Protein 8WSV (pdb70)

Radius of gyration: 16.64 Å; Cα contacts (8 Å, |Δi|>4): 124; chains: 1; bounding box: 44×42×34 Å

Foldseek 3Di:
DDPVVVVVVVVVVLQVLLCVLPVPAGQLNLLLLVQCVVPPFAKQVVSCVSSVHDPVRSVVSQVVCVVVQQKDKDADPVGRVIITIHGGPVNVVVNVVCVVVSVVSVCVPCVVDDPVRNVVVVVVVVVPDD

Sequence (130 aa):
NKAFHQLRQLFQQHTARWQHELPDLTKKPQYAVMRAIADKPGIEQVALIEAAVSTKATLAEMLARMENRGLVRREHDAADKRRRFVWLTAEGEKVLAAAIPIGDSVDEEFLGRLSAEEQELFMQLVRKMMN

Secondary structure (DSSP, 8-state):
--HHHHHHHHHHHHHHHHHHH-TT--HHHHHHHHHHHHSTTEEHHHHHHHTT--HHHHHHHHHHHHHTTSEEEEEETTEEEEEEEEE-HHHHHHHHHHHHHHHHHHHHHHTTS-HHHHHHHHHHHHHH--

Organism: Escherichia coli O127:H6 (strain E2348/69 / EPEC) (NCBI:txid574521)

Nearest PDB structures (foldseek):
  8xzu-assembly1_A  TM=9.852E-01  e=6.783E-22  Escherichia coli O127:H6 str. E2348/69
  4fht-assembly1_A  TM=9.411E-01  e=9.033E-10  Streptomyces coelicolor A3(2)
  4zzl-assembly1_B  TM=9.037E-01  e=1.689E-09  Pseudomonas aeruginosa
  2nnn-assembly3_F  TM=9.015E-01  e=5.907E-09  Pseudomonas aeruginosa
  7kfq-assembly1_A  TM=7.819E-01  e=2.689E-07  Variovorax paradoxus

B-factor: mean 19.11, std 9.93, range [4.95, 75.56]

InterPro domains:
  IPR000835 MarR-type HTH domain [PF01047] (29-85)
  IPR000835 MarR-type HTH domain [PR00598] (63-78)
  IPR000835 MarR-type HTH domain [PR00598] (82-98)
  IPR000835 MarR-type HTH domain [PR00598] (112-132)
  IPR000835 MarR-type HTH domain [PS50995] (4-134)
  IPR000835 MarR-type HTH domain [SM00347] (24-122)
  IPR023187 Transcriptional regulator MarR-type, conserved site [PS01117] (61-95)
  IPR036388 Winged helix-like DNA-binding domain superfamily [G3DSA:1.10.10.10] (3-135)
  IPR036390 Winged helix DNA-binding domain superfamily [SSF46785] (3-134)

Structure (mmCIF, N/CA/C/O backbone):
data_8WSV
#
_entry.id   8WSV
#
_cell.length_a   67.470
_cell.length_b   67.470
_cell.length_c   95.220
_cell.angle_alpha   90.00
_cell.angle_beta   90.00
_cell.angle_gamma   90.00
#
_symmetry.space_group_name_H-M   'P 43 2 2'
#
loop_
_entity.id
_entity.type
_entity.pdbx_description
1 polymer 'Transcriptional regulator HosA'
2 non-polymer 'P-HYDROXYBENZOIC ACID'
3 water water
#
loop_
_atom_site.group_PDB
_atom_site.id
_atom_site.type_symbol
_atom_site.label_atom_id
_atom_site.label_alt_id
_atom_site.label_comp_id
_atom_site.label_asym_id
_atom_site.label_entity_id
_atom_site.label_seq_id
_atom_site.pdbx_PDB_ins_code
_atom_site.Cartn_x
_atom_site.Cartn_y
_atom_site.Cartn_z
_atom_site.occupancy
_atom_site.B_iso_or_equiv
_atom_site.auth_seq_id
_atom_site.auth_comp_id
_atom_site.auth_asym_id
_atom_site.auth_atom_id
_atom_site.pdbx_PDB_model_num
ATOM 1 N N . ASN A 1 5 ? 10.939 -26.958 9.772 1.00 54.68 5 ASN A N 1
ATOM 2 C CA . ASN A 1 5 ? 10.374 -25.697 9.305 1.00 39.52 5 ASN A CA 1
ATOM 3 C C . ASN A 1 5 ? 8.873 -25.636 9.562 1.00 38.29 5 ASN A C 1
ATOM 4 O O . ASN A 1 5 ? 8.252 -26.635 9.925 1.00 45.04 5 ASN A O 1
ATOM 9 N N . LYS A 1 6 ? 8.297 -24.452 9.374 1.00 39.85 6 LYS A N 1
ATOM 10 C CA . LYS A 1 6 ? 6.858 -24.267 9.485 1.00 35.82 6 LYS A CA 1
ATOM 11 C C . LYS A 1 6 ? 6.212 -24.462 8.120 1.00 39.17 6 LYS A C 1
ATOM 12 O O . LYS A 1 6 ? 6.712 -23.964 7.107 1.00 40.84 6 LYS A O 1
ATOM 18 N N . ALA A 1 7 ? 5.100 -25.201 8.099 1.00 31.17 7 ALA A N 1
ATOM 19 C CA . ALA A 1 7 ? 4.417 -25.470 6.838 1.00 33.63 7 ALA A CA 1
ATOM 20 C C . ALA A 1 7 ? 3.917 -24.183 6.195 1.00 30.84 7 ALA A C 1
ATOM 21 O O . ALA A 1 7 ? 4.025 -24.006 4.976 1.00 25.72 7 ALA A O 1
ATOM 23 N N . PHE A 1 8 ? 3.368 -23.270 6.999 1.00 27.71 8 PHE A N 1
ATOM 24 C CA . PHE A 1 8 ? 2.914 -21.992 6.466 1.00 29.06 8 PHE A CA 1
ATOM 25 C C . PHE A 1 8 ? 4.074 -21.067 6.125 1.00 26.50 8 PHE A C 1
ATOM 26 O O . PHE A 1 8 ? 3.878 -20.093 5.391 1.00 23.26 8 PHE A O 1
ATOM 34 N N . HIS A 1 9 ? 5.273 -21.348 6.640 1.00 25.67 9 HIS A N 1
ATOM 35 C CA . HIS A 1 9 ? 6.446 -20.573 6.251 1.00 24.57 9 HIS A CA 1
ATOM 36 C C . HIS A 1 9 ? 6.902 -20.946 4.846 1.00 30.84 9 HIS A C 1
ATOM 37 O O . HIS A 1 9 ? 7.127 -20.071 4.002 1.00 27.97 9 HIS A O 1
ATOM 44 N N . GLN A 1 10 ? 7.044 -22.247 4.578 1.00 29.32 10 GLN A N 1
ATOM 45 C CA . GLN A 1 10 ? 7.401 -22.687 3.233 1.00 34.46 10 GLN A CA 1
ATOM 46 C C . GLN A 1 10 ? 6.300 -22.369 2.231 1.00 29.35 10 GLN A C 1
ATOM 47 O O . GLN A 1 10 ? 6.577 -22.221 1.035 1.00 30.36 10 GLN A O 1
ATOM 53 N N . LEU A 1 11 ? 5.052 -22.263 2.694 1.00 25.19 11 LEU A N 1
ATOM 54 C CA . LEU A 1 11 ? 3.975 -21.844 1.805 1.00 30.93 11 LEU A CA 1
ATOM 55 C C . LEU A 1 11 ? 4.172 -20.404 1.352 1.00 28.96 11 LEU A C 1
ATOM 56 O O . LEU A 1 11 ? 3.873 -20.064 0.202 1.00 22.34 11 LEU A O 1
ATOM 61 N N . ARG A 1 12 ? 4.671 -19.545 2.244 1.00 20.09 12 ARG A N 1
ATOM 62 C CA . ARG A 1 12 ? 5.013 -18.183 1.847 1.00 22.04 12 ARG A CA 1
ATOM 63 C C . ARG A 1 12 ? 6.139 -18.180 0.823 1.00 9.88 12 ARG A C 1
ATOM 64 O O . ARG A 1 12 ? 6.120 -17.392 -0.131 1.00 19.46 12 ARG A O 1
ATOM 72 N N . GLN A 1 13 ? 7.133 -19.053 1.007 1.00 14.64 13 GLN A N 1
ATOM 73 C CA . GLN A 1 13 ? 8.230 -19.152 0.050 1.00 17.55 13 GLN A CA 1
ATOM 74 C C . GLN A 1 13 ? 7.725 -19.592 -1.317 1.00 24.54 13 GLN A C 1
ATOM 75 O O . GLN A 1 13 ? 8.055 -18.982 -2.341 1.00 16.65 13 GLN A O 1
ATOM 81 N N . LEU A 1 14 ? 6.921 -20.658 -1.352 1.00 19.47 14 LEU A N 1
ATOM 82 C CA . LEU A 1 14 ? 6.359 -21.121 -2.616 1.00 21.02 14 LEU A CA 1
ATOM 83 C C . LEU A 1 14 ? 5.453 -20.065 -3.235 1.00 13.22 14 LEU A C 1
ATOM 84 O O . LEU A 1 14 ? 5.459 -19.867 -4.456 1.00 15.29 14 LEU A O 1
ATOM 89 N N . PHE A 1 15 ? 4.672 -19.370 -2.406 1.00 15.15 15 PHE A N 1
ATOM 90 C CA . PHE A 1 15 ? 3.793 -18.324 -2.918 1.00 15.78 15 PHE A CA 1
ATOM 91 C C . PHE A 1 15 ? 4.591 -17.141 -3.452 1.00 18.32 15 PHE A C 1
ATOM 92 O O . PHE A 1 15 ? 4.233 -16.558 -4.482 1.00 15.87 15 PHE A O 1
ATOM 100 N N . GLN A 1 16 ? 5.672 -16.769 -2.762 1.00 15.29 16 GLN A N 1
ATOM 101 C CA . GLN A 1 16 ? 6.499 -15.659 -3.227 1.00 13.97 16 GLN A CA 1
ATOM 102 C C . GLN A 1 16 ? 7.170 -15.989 -4.554 1.00 10.60 16 GLN A C 1
ATOM 103 O O . GLN A 1 16 ? 7.260 -15.131 -5.440 1.00 10.53 16 GLN A O 1
ATOM 109 N N . GLN A 1 17 ? 7.648 -17.227 -4.710 1.00 9.57 17 GLN A N 1
ATOM 110 C CA . GLN A 1 17 ? 8.238 -17.635 -5.980 1.00 9.84 17 GLN A CA 1
ATOM 111 C C . GLN A 1 17 ? 7.203 -17.617 -7.097 1.00 10.92 17 GLN A C 1
ATOM 112 O O . GLN A 1 17 ? 7.508 -17.236 -8.233 1.00 8.05 17 GLN A O 1
ATOM 118 N N . HIS A 1 18 ? 5.970 -18.029 -6.791 1.00 8.54 18 HIS A N 1
ATOM 119 C CA . HIS A 1 18 ? 4.907 -17.995 -7.790 1.00 9.10 18 HIS A CA 1
ATOM 120 C C . HIS A 1 18 ? 4.557 -16.563 -8.173 1.00 9.54 18 HIS A C 1
ATOM 121 O O . HIS A 1 18 ? 4.329 -16.268 -9.353 1.00 9.45 18 HIS A O 1
ATOM 128 N N . THR A 1 19 ? 4.511 -15.660 -7.191 1.00 8.12 19 THR A N 1
ATOM 129 C CA . THR A 1 19 ? 4.225 -14.259 -7.483 1.00 8.98 19 THR A CA 1
ATOM 130 C C . THR A 1 19 ? 5.339 -13.628 -8.309 1.00 9.10 19 THR A C 1
ATOM 131 O O . THR A 1 19 ? 5.074 -12.817 -9.204 1.00 8.59 19 THR A O 1
ATOM 135 N N . ALA A 1 20 ? 6.593 -13.992 -8.025 1.00 7.78 20 ALA A N 1
ATOM 136 C CA . ALA A 1 20 ? 7.714 -13.428 -8.770 1.00 8.92 20 ALA A CA 1
ATOM 137 C C . ALA A 1 20 ? 7.659 -13.827 -10.239 1.00 9.40 20 ALA A C 1
ATOM 138 O O . ALA A 1 20 ? 7.918 -13.002 -11.124 1.00 6.98 20 ALA A O 1
ATOM 140 N N . ARG A 1 21 ? 7.325 -15.089 -10.519 1.00 7.29 21 ARG A N 1
ATOM 141 C CA . ARG A 1 21 ? 7.183 -15.523 -11.904 1.00 8.78 21 ARG A CA 1
ATOM 142 C C . ARG A 1 21 ? 5.962 -14.888 -12.557 1.00 9.57 21 ARG A C 1
ATOM 143 O O . ARG A 1 21 ? 6.013 -14.488 -13.727 1.00 6.57 21 ARG A O 1
ATOM 151 N N . TRP A 1 22 ? 4.857 -14.786 -11.815 1.00 6.18 22 TRP A N 1
ATOM 152 C CA . TRP A 1 22 ? 3.640 -14.195 -12.363 1.00 7.06 22 TRP A CA 1
ATOM 153 C C . TRP A 1 22 ? 3.845 -12.725 -12.711 1.00 7.28 22 TRP A C 1
ATOM 154 O O . TRP A 1 22 ? 3.374 -12.254 -13.753 1.00 10.34 22 TRP A O 1
ATOM 165 N N . GLN A 1 23 ? 4.541 -11.985 -11.846 1.00 8.54 23 GLN A N 1
ATOM 166 C CA . GLN A 1 23 ? 4.780 -10.569 -12.107 1.00 8.16 23 GLN A CA 1
ATOM 167 C C . GLN A 1 23 ? 5.658 -10.373 -13.337 1.00 10.32 23 GLN A C 1
ATOM 168 O O . GLN A 1 23 ? 5.463 -9.421 -14.101 1.00 6.59 23 GLN A O 1
ATOM 174 N N . HIS A 1 24 ? 6.625 -11.268 -13.548 1.00 7.54 24 HIS A N 1
ATOM 175 C CA . HIS A 1 24 ? 7.505 -11.145 -14.705 1.00 9.78 24 HIS A CA 1
ATOM 176 C C . HIS A 1 24 ? 6.759 -11.423 -16.004 1.00 9.55 24 HIS A C 1
ATOM 177 O O . HIS A 1 24 ? 6.942 -10.707 -16.996 1.00 10.96 24 HIS A O 1
ATOM 184 N N . GLU A 1 25 ? 5.911 -12.453 -16.018 1.00 10.37 25 GLU A N 1
ATOM 185 C CA . GLU A 1 25 ? 5.209 -12.820 -17.243 1.00 6.87 25 GLU A CA 1
ATOM 186 C C . GLU A 1 25 ? 3.985 -11.948 -17.492 1.00 9.89 25 GLU A C 1
ATOM 187 O O . GLU A 1 25 ? 3.658 -11.666 -18.651 1.00 8.35 25 GLU A O 1
ATOM 193 N N . LEU A 1 26 ? 3.301 -11.516 -16.435 1.00 6.53 26 LEU A N 1
ATOM 194 C CA . LEU A 1 26 ? 2.106 -10.679 -16.543 1.00 10.21 26 LEU A CA 1
ATOM 195 C C . LEU A 1 26 ? 2.330 -9.422 -15.713 1.00 8.71 26 LEU A C 1
ATOM 196 O O . LEU A 1 26 ? 1.846 -9.316 -14.578 1.00 8.43 26 LEU A O 1
ATOM 201 N N . PRO A 1 27 ? 3.061 -8.442 -16.253 1.00 12.41 27 PRO A N 1
ATOM 202 C CA . PRO A 1 27 ? 3.406 -7.256 -15.451 1.00 10.14 27 PRO A CA 1
ATOM 203 C C . PRO A 1 27 ? 2.219 -6.372 -15.111 1.00 13.03 27 PRO A C 1
ATOM 204 O O . PRO A 1 27 ? 2.293 -5.625 -14.128 1.00 10.94 27 PRO A O 1
ATOM 208 N N . ASP A 1 28 ? 1.134 -6.427 -15.882 1.00 8.53 28 ASP A N 1
ATOM 209 C CA . ASP A 1 28 ? -0.004 -5.538 -15.688 1.00 14.10 28 ASP A CA 1
ATOM 210 C C . ASP A 1 28 ? -1.229 -6.252 -15.130 1.00 11.56 28 ASP A C 1
ATOM 211 O O . ASP A 1 28 ? -2.318 -5.669 -15.116 1.00 8.45 28 ASP A O 1
ATOM 216 N N . LEU A 1 29 ? -1.084 -7.494 -14.668 1.00 11.38 29 LEU A N 1
ATOM 217 C CA . LEU A 1 29 ? -2.230 -8.250 -14.166 1.00 8.72 29 LEU A CA 1
ATOM 218 C C . LEU A 1 29 ? -1.733 -9.199 -13.079 1.00 8.31 29 LEU A C 1
ATOM 219 O O . LEU A 1 29 ? -1.135 -10.236 -13.383 1.00 11.39 29 LEU A O 1
ATOM 224 N N . THR A 1 30 ? -1.989 -8.841 -11.823 1.00 8.21 30 THR A N 1
ATOM 225 C CA . THR A 1 30 ? -1.632 -9.699 -10.707 1.00 10.38 30 THR A CA 1
ATOM 226 C C . THR A 1 30 ? -2.606 -10.872 -10.608 1.00 9.17 30 THR A C 1
ATOM 227 O O . THR A 1 30 ? -3.638 -10.922 -11.284 1.00 8.38 30 THR A O 1
ATOM 231 N N . LYS A 1 31 ? -2.263 -11.831 -9.748 1.00 11.38 31 LYS A N 1
ATOM 232 C CA A LYS A 1 31 ? -3.140 -12.982 -9.547 0.08 12.28 31 LYS A CA 1
ATOM 233 C CA B LYS A 1 31 ? -3.140 -12.981 -9.551 0.92 12.28 31 LYS A CA 1
ATOM 234 C C . LYS A 1 31 ? -4.498 -12.597 -8.973 1.00 6.64 31 LYS A C 1
ATOM 235 O O . LYS A 1 31 ? -5.512 -13.136 -9.452 1.00 11.36 31 LYS A O 1
ATOM 246 N N . PRO A 1 32 ? -4.607 -11.707 -7.973 1.00 10.22 32 PRO A N 1
ATOM 247 C CA . PRO A 1 32 ? -5.955 -11.310 -7.530 1.00 10.22 32 PRO A CA 1
ATOM 248 C C . PRO A 1 32 ? -6.750 -10.604 -8.614 1.00 8.89 32 PRO A C 1
ATOM 249 O O . PRO A 1 32 ? -7.966 -10.805 -8.716 1.00 8.38 32 PRO A O 1
ATOM 253 N N . GLN A 1 33 ? -6.092 -9.776 -9.430 1.00 5.51 33 GLN A N 1
ATOM 254 C CA . GLN A 1 33 ? -6.772 -9.163 -10.567 1.00 9.22 33 GLN A CA 1
ATOM 255 C C . GLN A 1 33 ? -7.182 -10.215 -11.589 1.00 8.06 33 GLN A C 1
ATOM 256 O O . GLN A 1 33 ? -8.287 -10.157 -12.142 1.00 8.48 33 GLN A O 1
ATOM 262 N N . TYR A 1 34 ? -6.300 -11.181 -11.852 1.00 5.75 34 TYR A N 1
ATOM 263 C CA . TYR A 1 34 ? -6.610 -12.246 -12.800 1.00 7.77 34 TYR A CA 1
ATOM 264 C C . TYR A 1 34 ? -7.778 -13.097 -12.316 1.00 10.14 34 TYR A C 1
ATOM 265 O O . TYR A 1 34 ? -8.650 -13.475 -13.107 1.00 10.78 34 TYR A O 1
ATOM 274 N N . ALA A 1 35 ? -7.815 -13.404 -11.017 1.00 8.60 35 ALA A N 1
ATOM 275 C CA . ALA A 1 35 ? -8.908 -14.205 -10.475 1.00 11.37 35 ALA A CA 1
ATOM 276 C C . ALA A 1 35 ? -10.235 -13.460 -10.525 1.00 12.07 35 ALA A C 1
ATOM 277 O O . ALA A 1 35 ? -11.284 -14.080 -10.735 1.00 9.22 35 ALA A O 1
ATOM 279 N N . VAL A 1 36 ? -10.211 -12.138 -10.339 1.00 7.21 36 VAL A N 1
ATOM 280 C CA . VAL A 1 36 ? -11.441 -11.355 -10.427 1.00 7.53 36 VAL A CA 1
ATOM 281 C C . VAL A 1 36 ? -11.992 -11.394 -11.844 1.00 9.92 36 VAL A C 1
ATOM 282 O O . VAL A 1 36 ? -13.197 -11.584 -12.054 1.00 7.42 36 VAL A O 1
ATOM 286 N N . MET A 1 37 ? -11.118 -11.233 -12.841 1.00 7.47 37 MET A N 1
ATOM 287 C CA . MET A 1 37 ? -11.565 -11.259 -14.229 1.00 9.27 37 MET A CA 1
ATOM 288 C C . MET A 1 37 ? -12.061 -12.644 -14.626 1.00 10.67 37 MET A C 1
ATOM 289 O O . MET A 1 37 ? -13.013 -12.768 -15.405 1.00 12.06 37 MET A O 1
ATOM 294 N N . ARG A 1 38 ? -11.431 -13.697 -14.099 1.00 10.51 38 ARG A N 1
ATOM 295 C CA . ARG A 1 38 ? -11.885 -15.053 -14.391 1.00 15.04 38 ARG A CA 1
ATOM 296 C C . ARG A 1 38 ? -13.267 -15.311 -13.807 1.00 11.36 38 ARG A C 1
ATOM 297 O O . ARG A 1 38 ? -14.110 -15.947 -14.451 1.00 12.86 38 ARG A O 1
ATOM 305 N N . ALA A 1 39 ? -13.521 -14.825 -12.590 1.00 8.18 39 ALA A N 1
ATOM 306 C CA . ALA A 1 39 ? -14.813 -15.061 -11.956 1.00 16.05 39 ALA A CA 1
ATOM 307 C C . ALA A 1 39 ? -15.929 -14.281 -12.639 1.00 16.32 39 ALA A C 1
ATOM 308 O O . ALA A 1 39 ? -17.069 -14.757 -12.696 1.00 12.47 39 ALA A O 1
ATOM 310 N N . ILE A 1 40 ? -15.628 -13.088 -13.158 1.00 10.56 40 ILE A N 1
ATOM 311 C CA . ILE A 1 40 ? -16.632 -12.336 -13.905 1.00 13.09 40 ILE A CA 1
ATOM 312 C C . ILE A 1 40 ? -16.966 -13.049 -15.209 1.00 19.56 40 ILE A C 1
ATOM 313 O O . ILE A 1 40 ? -18.134 -13.124 -15.611 1.00 12.58 40 ILE A O 1
ATOM 318 N N . ALA A 1 41 ? -15.951 -13.587 -15.889 1.00 12.87 41 ALA A N 1
ATOM 319 C CA . ALA A 1 41 ? -16.197 -14.308 -17.134 1.00 19.15 41 ALA A CA 1
ATOM 320 C C . ALA A 1 41 ? -16.951 -15.608 -16.892 1.00 14.30 41 ALA A C 1
ATOM 321 O O . ALA A 1 41 ? -17.731 -16.039 -17.749 1.00 20.86 41 ALA A O 1
ATOM 323 N N . ASP A 1 42 ? -16.735 -16.246 -15.739 1.00 20.67 42 ASP A N 1
ATOM 324 C CA . ASP A 1 42 ? -17.457 -17.475 -15.430 1.00 23.76 42 ASP A CA 1
ATOM 325 C C . ASP A 1 42 ? -18.923 -17.203 -15.121 1.00 23.36 42 ASP A C 1
ATOM 326 O O . ASP A 1 42 ? -19.772 -18.077 -15.328 1.00 22.66 42 ASP A O 1
ATOM 331 N N . LYS A 1 43 ? -19.239 -16.006 -14.630 1.00 17.75 43 LYS A N 1
ATOM 332 C CA . LYS A 1 43 ? -20.609 -15.630 -14.282 1.00 17.46 43 LYS A CA 1
ATOM 333 C C . LYS A 1 43 ? -20.818 -14.166 -14.634 1.00 17.31 43 LYS A C 1
ATOM 334 O O . LYS A 1 43 ? -20.696 -13.279 -13.780 1.00 17.25 43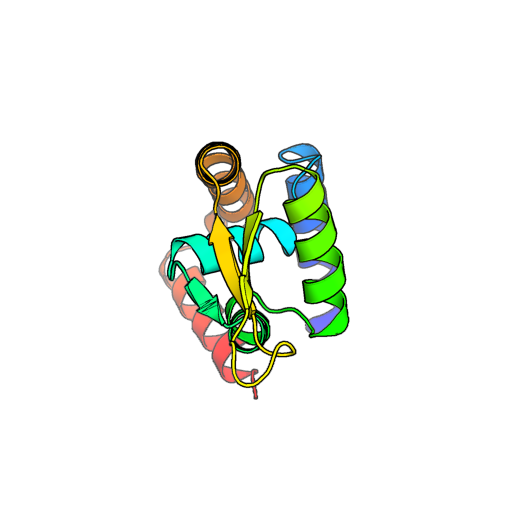 LYS A O 1
ATOM 340 N N . PRO A 1 44 ? -21.124 -13.871 -15.897 1.00 15.28 44 PRO A N 1
ATOM 341 C CA . PRO A 1 44 ? -21.377 -12.478 -16.288 1.00 16.65 44 PRO A CA 1
ATOM 342 C C . PRO A 1 44 ? -22.581 -11.914 -15.547 1.00 18.77 44 PRO A C 1
ATOM 343 O O . PRO A 1 44 ? -23.623 -12.564 -15.432 1.00 15.82 44 PRO A O 1
ATOM 347 N N . GLY A 1 45 ? -22.427 -10.694 -15.039 1.00 14.46 45 GLY A N 1
ATOM 348 C CA . GLY A 1 45 ? -23.462 -10.095 -14.224 1.00 13.50 45 GLY A CA 1
ATOM 349 C C . GLY A 1 45 ? -23.439 -10.510 -12.774 1.00 15.77 45 GLY A C 1
ATOM 350 O O . GLY A 1 45 ? -24.432 -10.308 -12.068 1.00 12.62 45 GLY A O 1
ATOM 351 N N . ILE A 1 46 ? -22.332 -11.092 -12.305 1.00 15.38 46 ILE A N 1
ATOM 352 C CA . ILE A 1 46 ? -22.241 -11.521 -10.916 1.00 14.54 46 ILE A CA 1
ATOM 353 C C . ILE A 1 46 ? -22.338 -10.312 -9.996 1.00 11.77 46 ILE A C 1
ATOM 354 O O . ILE A 1 46 ? -21.776 -9.245 -10.274 1.00 11.14 46 ILE A O 1
ATOM 359 N N . GLU A 1 47 ? -23.078 -10.470 -8.901 1.00 12.18 47 GLU A N 1
ATOM 360 C CA . GLU A 1 47 ? -23.166 -9.408 -7.912 1.00 16.87 47 GLU A CA 1
ATOM 361 C C . GLU A 1 47 ? -21.801 -9.177 -7.276 1.00 16.68 47 GLU A C 1
ATOM 362 O O . GLU A 1 47 ? -21.049 -10.121 -7.019 1.00 13.34 47 GLU A O 1
ATOM 368 N N . GLN A 1 48 ? -21.480 -7.904 -7.031 1.00 14.27 48 GLN A N 1
ATOM 369 C CA . GLN A 1 48 ? -20.153 -7.556 -6.534 1.00 13.77 48 GLN A CA 1
ATOM 370 C C . GLN A 1 48 ? -19.869 -8.194 -5.180 1.00 16.63 48 GLN A C 1
ATOM 371 O O . GLN A 1 48 ? -18.727 -8.577 -4.903 1.00 15.49 48 GLN A O 1
ATOM 377 N N . VAL A 1 49 ? -20.890 -8.332 -4.331 1.00 12.73 49 VAL A N 1
ATOM 378 C CA . VAL A 1 49 ? -20.673 -8.946 -3.025 1.00 13.28 49 VAL A CA 1
ATOM 379 C C . VAL A 1 49 ? -20.390 -10.437 -3.168 1.00 12.10 49 VAL A C 1
ATOM 380 O O . VAL A 1 49 ? -19.658 -11.017 -2.356 1.00 17.72 49 VAL A O 1
ATOM 384 N N . ALA A 1 50 ? -20.947 -11.082 -4.196 1.00 15.97 50 ALA A N 1
ATOM 385 C CA . ALA A 1 50 ? -20.636 -12.484 -4.447 1.00 13.48 50 ALA A CA 1
ATOM 386 C C . ALA A 1 50 ? -19.268 -12.648 -5.094 1.00 13.14 50 ALA A C 1
ATOM 387 O O . ALA A 1 50 ? -18.627 -13.692 -4.927 1.00 9.19 50 ALA A O 1
ATOM 389 N N . LEU A 1 51 ? -18.809 -11.630 -5.826 1.00 12.12 51 LEU A N 1
ATOM 390 C CA . LEU A 1 51 ? -17.483 -11.664 -6.430 1.00 9.97 51 LEU A CA 1
ATOM 391 C C . LEU A 1 51 ? -16.375 -11.709 -5.385 1.00 13.29 51 LEU A C 1
ATOM 392 O O . LEU A 1 51 ? -15.258 -12.133 -5.700 1.00 10.50 51 LEU A O 1
ATOM 397 N N . ILE A 1 52 ? -16.663 -11.283 -4.153 1.00 10.70 52 ILE A N 1
ATOM 398 C CA . ILE A 1 52 ? -15.653 -11.295 -3.096 1.00 12.03 52 ILE A CA 1
ATOM 399 C C . ILE A 1 52 ? -15.181 -12.719 -2.828 1.00 16.06 52 ILE A C 1
ATOM 400 O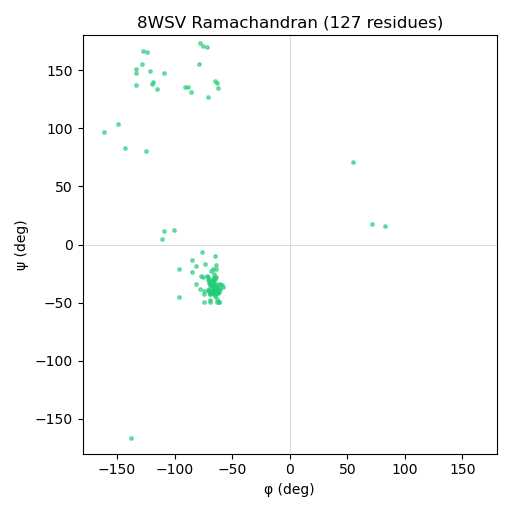 O . ILE A 1 52 ? -13.977 -12.997 -2.787 1.00 15.91 52 ILE A O 1
ATOM 405 N N . GLU A 1 53 ? -16.126 -13.644 -2.648 1.00 15.96 53 GLU A N 1
ATOM 406 C CA . GLU A 1 53 ? -15.761 -15.029 -2.372 1.00 17.02 53 GLU A CA 1
ATOM 407 C C . GLU A 1 53 ? -15.243 -15.720 -3.626 1.00 16.67 53 GLU A C 1
ATOM 408 O O . GLU A 1 53 ? -14.273 -16.485 -3.564 1.00 15.51 53 GLU A O 1
ATOM 414 N N . ALA A 1 54 ? -15.874 -15.460 -4.775 1.00 13.04 54 ALA A N 1
ATOM 415 C CA . ALA A 1 54 ? -15.532 -16.188 -5.994 1.00 13.26 54 ALA A CA 1
ATOM 416 C C . ALA A 1 54 ? -14.103 -15.914 -6.442 1.00 14.52 54 ALA A C 1
ATOM 417 O O . ALA A 1 54 ? -13.481 -16.768 -7.084 1.00 15.29 54 ALA A O 1
ATOM 419 N N . ALA A 1 55 ? -13.564 -14.742 -6.115 1.00 13.13 55 ALA A N 1
ATOM 420 C CA . ALA A 1 55 ? -12.225 -14.360 -6.535 1.00 12.23 55 ALA A CA 1
ATOM 421 C C . ALA A 1 55 ? -11.233 -14.285 -5.383 1.00 14.43 55 ALA A C 1
ATOM 422 O O . ALA A 1 55 ? -10.083 -13.890 -5.604 1.00 16.34 55 ALA A O 1
ATOM 424 N N . VAL A 1 56 ? -11.643 -14.664 -4.170 1.00 14.07 56 VAL A N 1
ATOM 425 C CA . VAL A 1 56 ? -10.801 -14.604 -2.978 1.00 12.79 56 VAL A CA 1
ATOM 426 C C . VAL A 1 56 ? -10.270 -13.188 -2.797 1.00 12.16 56 VAL A C 1
ATOM 427 O O . VAL A 1 56 ? -9.078 -12.926 -2.997 1.00 13.73 56 VAL A O 1
ATOM 431 N N . SER A 1 57 ? -11.153 -12.268 -2.424 1.00 14.84 57 SER A N 1
ATOM 432 C CA . SER A 1 57 ? -10.787 -10.879 -2.189 1.00 13.77 57 SER A CA 1
ATOM 433 C C . SER A 1 57 ? -11.516 -10.408 -0.935 1.00 14.92 57 SER A C 1
ATOM 434 O O . SER A 1 57 ? -12.043 -11.212 -0.160 1.00 12.79 57 SER A O 1
ATOM 437 N N . THR A 1 58 ? -11.533 -9.095 -0.726 1.00 10.67 58 THR A N 1
ATOM 438 C CA . THR A 1 58 ? -12.308 -8.475 0.338 1.00 15.28 58 THR A CA 1
ATOM 439 C C . THR A 1 58 ? -13.175 -7.380 -0.267 1.00 10.17 58 THR A C 1
ATOM 440 O O . THR A 1 58 ? -12.982 -6.968 -1.414 1.00 11.08 58 THR A O 1
ATOM 444 N N . LYS A 1 59 ? -14.143 -6.908 0.522 1.00 10.57 59 LYS A N 1
ATOM 445 C CA . LYS A 1 59 ? -15.061 -5.883 0.031 1.00 9.87 59 LYS A CA 1
ATOM 446 C C . LYS A 1 59 ? -14.319 -4.604 -0.339 1.00 12.53 59 LYS A C 1
ATOM 447 O O . LYS A 1 59 ? -14.619 -3.978 -1.363 1.00 9.90 59 LYS A O 1
ATOM 453 N N . ALA A 1 60 ? -13.341 -4.205 0.476 1.00 9.20 60 ALA A N 1
ATOM 454 C CA . ALA A 1 60 ? -12.578 -2.995 0.189 1.00 10.14 60 ALA A CA 1
ATOM 455 C C . ALA A 1 60 ? -11.590 -3.207 -0.951 1.00 9.80 60 ALA A C 1
ATOM 456 O O . ALA A 1 60 ? -11.450 -2.341 -1.822 1.00 11.62 60 ALA A O 1
ATOM 458 N N . THR A 1 61 ? -10.899 -4.350 -0.964 1.00 8.77 61 THR A N 1
ATOM 459 C CA . THR A 1 61 ? -9.927 -4.616 -2.021 1.00 9.50 61 THR A CA 1
ATOM 460 C C . THR A 1 61 ? -10.609 -4.764 -3.375 1.00 12.06 61 THR A C 1
ATOM 461 O O . THR A 1 61 ? -10.107 -4.261 -4.388 1.00 9.04 61 THR A O 1
ATOM 465 N N . LEU A 1 62 ? -11.759 -5.441 -3.413 1.00 8.17 62 LEU A N 1
ATOM 466 C CA . LEU A 1 62 ? -12.468 -5.621 -4.676 1.00 12.02 62 LEU A CA 1
ATOM 467 C C . LEU A 1 62 ? -13.018 -4.300 -5.200 1.00 9.88 62 LEU A C 1
ATOM 468 O O . LEU A 1 62 ? -12.941 -4.024 -6.403 1.00 8.70 62 LEU A O 1
ATOM 473 N N . ALA A 1 63 ? -13.578 -3.472 -4.313 1.00 10.38 63 ALA A N 1
ATOM 474 C CA . ALA A 1 63 ? -14.128 -2.190 -4.742 1.00 10.28 63 ALA A CA 1
ATOM 475 C C . ALA A 1 63 ? -13.043 -1.289 -5.318 1.00 13.02 63 ALA A C 1
ATOM 476 O O . ALA A 1 63 ? -13.266 -0.5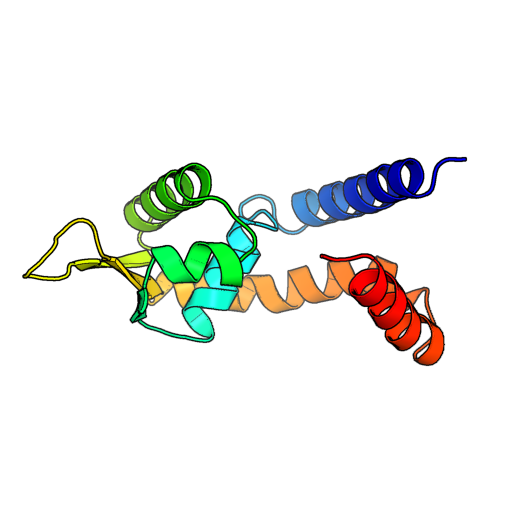97 -6.318 1.00 11.17 63 ALA A O 1
ATOM 478 N N . GLU A 1 64 ? -11.861 -1.286 -4.699 1.00 7.74 64 GLU A N 1
ATOM 479 C CA . GLU A 1 64 ? -10.742 -0.522 -5.238 1.00 9.46 64 GLU A CA 1
ATOM 480 C C . GLU A 1 64 ? -10.337 -1.063 -6.603 1.00 15.83 64 GLU A C 1
ATOM 481 O O . GLU A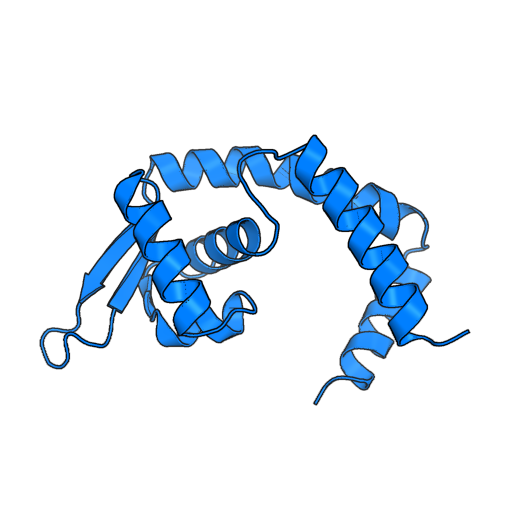 1 64 ? -10.150 -0.300 -7.558 1.00 9.42 64 GLU A O 1
ATOM 487 N N . MET A 1 65 ? -10.204 -2.385 -6.714 1.00 9.53 65 MET A N 1
ATOM 488 C CA . MET A 1 65 ? -9.704 -2.977 -7.949 1.00 9.50 65 MET A CA 1
ATOM 489 C C . MET A 1 65 ? -10.710 -2.828 -9.084 1.00 8.42 65 MET A C 1
ATOM 490 O O . MET A 1 65 ? -10.326 -2.535 -10.223 1.00 6.73 65 MET A O 1
ATOM 495 N N . LEU A 1 66 ? -12.001 -3.014 -8.796 1.00 7.83 66 LEU A N 1
ATOM 496 C CA . LEU A 1 66 ? -13.014 -2.864 -9.835 1.00 8.61 66 LEU A CA 1
ATOM 497 C C . LEU A 1 66 ? -13.106 -1.426 -10.328 1.00 8.81 66 LEU A C 1
ATOM 498 O O . LEU A 1 66 ? -13.381 -1.196 -11.511 1.00 9.66 66 LEU A O 1
ATOM 503 N N . ALA A 1 67 ? -12.881 -0.451 -9.443 1.00 9.85 67 ALA A N 1
ATOM 504 C CA . ALA A 1 67 ? -12.905 0.946 -9.863 1.00 9.06 67 ALA A CA 1
ATOM 505 C C . ALA A 1 67 ? -11.780 1.244 -10.845 1.00 9.12 67 ALA A C 1
ATOM 506 O O . ALA A 1 67 ? -11.969 1.998 -11.807 1.00 13.34 67 ALA A O 1
ATOM 508 N N . ARG A 1 68 ? -10.601 0.658 -10.622 1.00 8.70 68 ARG A N 1
ATOM 509 C CA . ARG A 1 68 ? -9.494 0.847 -11.554 1.00 14.31 68 ARG A CA 1
ATOM 510 C C . ARG A 1 68 ? -9.753 0.129 -12.873 1.00 12.62 68 ARG A C 1
ATOM 511 O O . ARG A 1 68 ? -9.443 0.660 -13.946 1.00 14.42 68 ARG A O 1
ATOM 513 N N . MET A 1 69 ? -10.311 -1.084 -12.813 1.00 7.61 69 MET A N 1
ATOM 514 C CA . MET A 1 69 ? -10.674 -1.795 -14.035 1.00 10.93 69 MET A CA 1
ATOM 515 C C . MET A 1 69 ? -11.744 -1.040 -14.812 1.00 14.44 69 MET A C 1
ATOM 516 O O . MET A 1 69 ? -11.702 -0.980 -16.046 1.00 10.84 69 MET A O 1
ATOM 521 N N . GLU A 1 70 ? -12.716 -0.461 -14.102 1.00 8.84 70 GLU A N 1
ATOM 522 C CA . GLU A 1 70 ? -13.752 0.327 -14.760 1.00 14.48 70 GLU A CA 1
ATOM 523 C C . GLU A 1 70 ? -13.162 1.560 -15.433 1.00 14.82 70 GLU A C 1
ATOM 524 O O . GLU A 1 70 ? -13.542 1.906 -16.558 1.00 15.58 70 GLU A O 1
ATOM 530 N N . ASN A 1 71 ? -12.227 2.234 -14.758 1.00 15.09 71 ASN A N 1
ATOM 531 C CA . ASN A 1 71 ? -11.612 3.430 -15.320 1.00 19.17 71 ASN A CA 1
ATOM 532 C C . ASN A 1 71 ? -10.756 3.125 -16.541 1.00 24.63 71 ASN A C 1
ATOM 533 O O . ASN A 1 71 ? -10.494 4.030 -17.340 1.00 24.32 71 ASN A O 1
ATOM 538 N N . ARG A 1 72 ? -10.314 1.879 -16.704 1.00 19.43 72 ARG A N 1
ATOM 539 C CA . ARG A 1 72 ? -9.511 1.476 -17.849 1.00 19.20 72 ARG A CA 1
ATOM 540 C C . ARG A 1 72 ? -10.328 0.758 -18.916 1.00 17.35 72 ARG A C 1
ATOM 541 O O . ARG A 1 72 ? -9.750 0.156 -19.826 1.00 14.41 72 ARG A O 1
ATOM 549 N N . GLY A 1 73 ? -11.656 0.807 -18.824 1.00 16.19 73 GLY A N 1
ATOM 550 C CA . GLY A 1 73 ? -12.503 0.222 -19.844 1.00 12.10 73 GLY A CA 1
ATOM 551 C C . GLY A 1 73 ? -12.519 -1.288 -19.884 1.00 16.64 73 GLY A C 1
ATOM 552 O O . GLY A 1 73 ? -12.942 -1.864 -20.889 1.00 15.27 73 GLY A O 1
ATOM 553 N N . LEU A 1 74 ? -12.073 -1.951 -18.818 1.00 9.21 74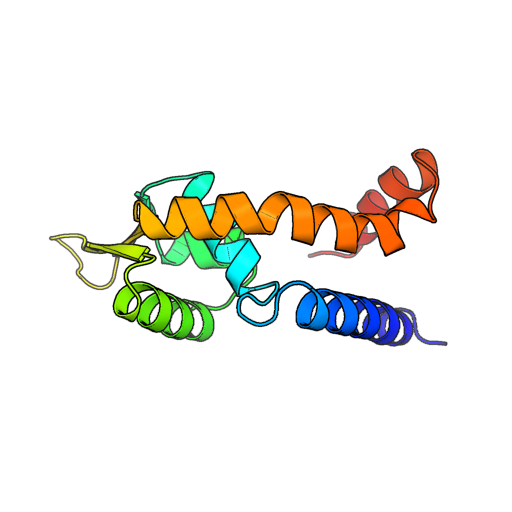 LEU A N 1
ATOM 554 C CA . LEU A 1 74 ? -12.041 -3.406 -18.782 1.00 10.93 74 LEU A CA 1
ATOM 555 C C . LEU A 1 74 ? -13.256 -4.021 -18.105 1.00 10.92 74 LEU A C 1
ATOM 556 O O . LEU A 1 74 ? -13.554 -5.195 -18.352 1.00 8.88 74 LEU A O 1
ATOM 561 N N . VAL A 1 75 ? -13.963 -3.263 -17.271 1.00 11.91 75 VAL A N 1
ATOM 562 C CA . VAL A 1 75 ? -15.066 -3.780 -16.470 1.00 15.18 75 VAL A CA 1
ATOM 563 C C . VAL A 1 75 ? -16.252 -2.831 -16.581 1.00 17.72 75 VAL A C 1
ATOM 564 O O . VAL A 1 75 ? -16.088 -1.606 -16.548 1.00 13.00 75 VAL A O 1
ATOM 568 N N . ARG A 1 76 ? -17.444 -3.403 -16.731 1.00 12.57 76 ARG A N 1
ATOM 569 C CA . ARG A 1 76 ? -18.693 -2.658 -16.792 1.00 16.63 76 ARG A CA 1
ATOM 570 C C . ARG A 1 76 ? -19.593 -3.098 -15.645 1.00 16.38 76 ARG A C 1
ATOM 571 O O . ARG A 1 76 ? -19.683 -4.292 -15.340 1.00 15.59 76 ARG A O 1
ATOM 579 N N . ARG A 1 77 ? -20.259 -2.135 -15.008 1.00 10.37 77 ARG A N 1
ATOM 580 C CA . ARG A 1 77 ? -21.090 -2.418 -13.847 1.00 10.47 77 ARG A CA 1
ATOM 581 C C . ARG A 1 77 ? -22.440 -1.724 -13.959 1.00 16.95 77 ARG A C 1
ATOM 582 O O . ARG A 1 77 ? -22.558 -0.637 -14.532 1.00 16.04 77 ARG A O 1
ATOM 590 N N . GLU A 1 78 ? -23.457 -2.375 -13.402 1.00 15.43 78 GLU A N 1
ATOM 591 C CA . GLU A 1 78 ? -24.798 -1.828 -13.259 1.00 14.07 78 GLU A CA 1
ATOM 592 C C . GLU A 1 78 ? -25.201 -1.881 -11.790 1.00 18.86 78 GLU A C 1
ATOM 593 O O . GLU A 1 78 ? -24.570 -2.557 -10.974 1.00 17.07 78 GLU A O 1
ATOM 599 N N . HIS A 1 79 ? -26.268 -1.161 -11.452 1.00 17.85 79 HIS A N 1
ATOM 600 C CA . HIS A 1 79 ? -26.688 -1.005 -10.067 1.00 15.79 79 HIS A CA 1
ATOM 601 C C . HIS A 1 79 ? -28.114 -1.502 -9.868 1.00 22.18 79 HIS A C 1
ATOM 602 O O . HIS A 1 79 ? -28.950 -1.434 -10.775 1.00 18.79 79 HIS A O 1
ATOM 609 N N . ASP A 1 80 ? -28.379 -2.003 -8.664 1.00 20.16 80 ASP A N 1
ATOM 610 C CA . ASP A 1 80 ? -29.739 -2.337 -8.266 1.00 19.40 80 ASP A CA 1
ATOM 611 C C . ASP A 1 80 ? -30.532 -1.054 -8.053 1.00 20.28 80 ASP A C 1
ATOM 612 O O . ASP A 1 80 ? -30.110 -0.170 -7.301 1.00 20.11 80 ASP A O 1
ATOM 617 N N . ALA A 1 81 ? -31.683 -0.951 -8.721 1.00 23.42 81 ALA A N 1
ATOM 618 C CA . ALA A 1 81 ? -32.498 0.254 -8.605 1.00 23.59 81 ALA A CA 1
ATOM 619 C C . ALA A 1 81 ? -33.044 0.436 -7.195 1.00 18.15 81 ALA A C 1
ATOM 620 O O . ALA A 1 81 ? -33.242 1.573 -6.751 1.00 19.91 81 ALA A O 1
ATOM 622 N N . ALA A 1 82 ? -33.291 -0.660 -6.478 1.00 19.27 82 ALA A N 1
ATOM 623 C CA . ALA A 1 82 ? -33.796 -0.580 -5.113 1.00 21.40 82 ALA A CA 1
ATOM 624 C C . ALA A 1 82 ? -32.693 -0.394 -4.080 1.00 29.39 82 ALA A C 1
ATOM 625 O O . ALA A 1 82 ? -32.998 -0.065 -2.928 1.00 20.01 82 ALA A O 1
ATOM 627 N N . ASP A 1 83 ? -31.429 -0.594 -4.459 1.00 23.19 83 ASP A N 1
ATOM 628 C CA . ASP A 1 83 ? -30.317 -0.452 -3.520 1.00 26.37 83 ASP A CA 1
ATOM 629 C C . ASP A 1 83 ? -29.044 -0.274 -4.347 1.00 19.67 83 ASP A C 1
ATOM 630 O O . ASP A 1 83 ? -28.448 -1.262 -4.784 1.00 19.76 83 ASP A O 1
ATOM 635 N N . LYS A 1 84 ? -28.637 0.982 -4.544 1.00 17.43 84 LYS A N 1
ATOM 636 C CA . LYS A 1 84 ? -27.446 1.271 -5.336 1.00 22.11 84 LYS A CA 1
ATOM 637 C C . LYS A 1 84 ? -26.169 0.731 -4.705 1.00 25.64 84 LYS A C 1
ATOM 638 O O . LYS A 1 84 ? -25.120 0.754 -5.358 1.00 25.33 84 LYS A O 1
ATOM 644 N N . ARG A 1 85 ? -26.226 0.255 -3.458 1.00 20.76 85 ARG A N 1
ATOM 645 C CA . ARG A 1 85 ? -25.067 -0.404 -2.866 1.00 29.41 85 ARG A CA 1
ATOM 646 C C . ARG A 1 85 ? -24.756 -1.719 -3.568 1.00 30.69 85 ARG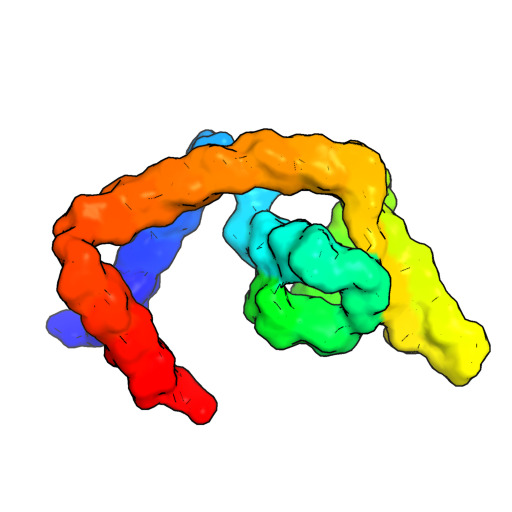 A C 1
ATOM 647 O O . ARG A 1 85 ? -23.594 -2.140 -3.607 1.00 24.15 85 ARG A O 1
ATOM 655 N N . ARG A 1 86 ? -25.772 -2.377 -4.122 1.00 20.12 86 ARG A N 1
ATOM 656 C CA . ARG A 1 86 ? -25.591 -3.629 -4.843 1.00 24.18 86 ARG A CA 1
ATOM 657 C C . ARG A 1 86 ? -25.240 -3.338 -6.296 1.00 29.74 86 ARG A C 1
ATOM 658 O O . ARG A 1 86 ? -25.908 -2.535 -6.954 1.00 18.45 86 ARG A O 1
ATOM 666 N N . ARG A 1 87 ? -24.191 -3.992 -6.790 1.00 22.25 87 ARG A N 1
ATOM 667 C CA . ARG A 1 87 ? -23.724 -3.799 -8.154 1.00 14.61 87 ARG A CA 1
ATOM 668 C C . ARG A 1 87 ? -23.470 -5.147 -8.813 1.00 14.39 87 ARG A C 1
ATOM 669 O O . ARG A 1 87 ? -23.138 -6.132 -8.148 1.00 13.25 87 ARG A O 1
ATOM 677 N N . PHE A 1 88 ? -23.635 -5.178 -10.133 1.00 14.39 88 PHE A N 1
ATOM 678 C CA . PHE A 1 88 ? -23.404 -6.365 -10.943 1.00 16.25 88 PHE A CA 1
ATOM 679 C C . PHE A 1 88 ? -22.296 -6.071 -11.944 1.00 11.06 88 PHE A C 1
ATOM 680 O O . PHE A 1 88 ? -22.245 -4.980 -12.519 1.00 10.69 88 PHE A O 1
ATOM 688 N N . VAL A 1 89 ? -21.413 -7.043 -12.154 1.00 14.41 89 VAL A N 1
ATOM 689 C CA . VAL A 1 89 ? -20.148 -6.822 -12.846 1.00 9.71 89 VAL A CA 1
ATOM 690 C C . VAL A 1 89 ? -20.135 -7.607 -14.151 1.00 12.73 89 VAL A C 1
ATOM 691 O O . VAL A 1 89 ? -20.491 -8.791 -14.175 1.00 10.65 89 VAL A O 1
ATOM 695 N N . TRP A 1 90 ? -19.714 -6.946 -15.229 1.00 9.87 90 TRP A N 1
ATOM 696 C CA . TRP A 1 90 ? -19.487 -7.580 -16.518 1.00 12.75 90 TRP A CA 1
ATOM 697 C C . TRP A 1 90 ? -18.091 -7.231 -17.014 1.00 11.37 90 TRP A C 1
ATOM 698 O O . TRP A 1 90 ? -17.515 -6.206 -16.639 1.00 9.43 90 TRP A O 1
ATOM 709 N N . LEU A 1 91 ? -17.555 -8.092 -17.873 1.00 7.54 91 LEU A N 1
ATOM 710 C CA . LEU A 1 91 ? -16.335 -7.786 -18.605 1.00 11.43 91 LEU A CA 1
ATOM 711 C C . LEU A 1 91 ? -16.685 -7.076 -19.905 1.00 16.23 91 LEU A C 1
ATOM 712 O O . LEU A 1 91 ? -17.614 -7.475 -20.613 1.00 18.44 91 LEU A O 1
ATOM 717 N N . THR A 1 92 ? -15.946 -6.014 -20.208 1.00 14.22 92 THR A N 1
ATOM 718 C CA . THR A 1 92 ? -16.101 -5.359 -21.495 1.00 14.99 92 THR A CA 1
ATOM 719 C C . THR A 1 92 ? -15.392 -6.168 -22.578 1.00 15.84 92 THR A C 1
ATOM 720 O O . THR A 1 92 ? -14.702 -7.153 -22.304 1.00 11.64 92 THR A O 1
ATOM 724 N N . ALA A 1 93 ? -15.576 -5.742 -23.830 1.00 14.76 93 ALA A N 1
ATOM 725 C CA . ALA A 1 93 ? -14.904 -6.413 -24.938 1.00 16.53 93 ALA A CA 1
ATOM 726 C C . ALA A 1 93 ? -13.390 -6.348 -24.780 1.00 15.88 93 ALA A C 1
ATOM 727 O O . ALA A 1 93 ? -12.684 -7.320 -25.077 1.00 12.87 93 ALA A O 1
ATOM 729 N N . GLU A 1 94 ? -12.874 -5.213 -24.305 1.00 13.17 94 GLU A N 1
ATOM 730 C CA . GLU A 1 94 ? -11.444 -5.108 -24.034 1.00 10.69 94 GLU A CA 1
ATOM 731 C C . GLU A 1 94 ? -11.046 -5.976 -22.848 1.00 10.61 94 GLU A C 1
ATOM 732 O O . GLU A 1 94 ? -9.948 -6.545 -22.829 1.00 10.92 94 GLU A O 1
ATOM 738 N N . GLY A 1 95 ? -11.923 -6.089 -21.849 1.00 9.60 95 GLY A N 1
ATOM 739 C CA . GLY A 1 95 ? -11.635 -6.958 -20.721 1.00 8.53 95 GLY A CA 1
ATOM 740 C C . GLY A 1 95 ? -11.550 -8.418 -21.120 1.00 11.08 95 GLY A C 1
ATOM 741 O O . GLY A 1 95 ? -10.707 -9.163 -20.614 1.00 9.30 95 GLY A O 1
ATOM 742 N N . GLU A 1 96 ? -12.422 -8.848 -22.036 1.00 10.84 96 GLU A N 1
ATOM 743 C CA . GLU A 1 96 ? -12.347 -10.216 -22.538 1.00 14.09 96 GLU A CA 1
ATOM 744 C C . GLU A 1 96 ? -11.040 -10.453 -23.284 1.00 8.88 96 GLU A C 1
ATOM 745 O O . GLU A 1 96 ? -10.448 -11.534 -23.185 1.00 13.44 96 GLU A O 1
ATOM 751 N N . LYS A 1 97 ? -10.572 -9.450 -24.031 1.00 7.69 97 LYS A N 1
ATOM 752 C CA . LYS A 1 97 ? -9.303 -9.583 -24.740 1.00 15.94 97 LYS A CA 1
ATOM 753 C C . LYS A 1 97 ? -8.136 -9.689 -23.767 1.00 10.04 97 LYS A C 1
ATOM 754 O O . LYS A 1 97 ? -7.222 -10.496 -23.971 1.00 11.77 97 LYS A O 1
ATOM 760 N N . VAL A 1 98 ? -8.149 -8.878 -22.706 1.00 9.10 98 VAL A N 1
ATOM 761 C CA . VAL A 1 98 ? -7.068 -8.913 -21.725 1.00 10.04 98 VAL A CA 1
ATOM 762 C C . VAL A 1 98 ? -7.044 -10.256 -21.006 1.00 10.12 98 VAL A C 1
ATOM 763 O O . VAL A 1 98 ? -5.978 -10.851 -20.802 1.00 7.29 98 VAL A O 1
ATOM 767 N N . LEU A 1 99 ? -8.218 -10.758 -20.618 1.00 8.83 99 LEU A N 1
ATOM 768 C CA . LEU A 1 99 ? -8.277 -12.035 -19.913 1.00 9.32 99 LEU A CA 1
ATOM 769 C C . LEU A 1 99 ? -7.895 -13.194 -20.825 1.00 9.10 99 LEU A C 1
ATOM 770 O O . LEU A 1 99 ? -7.169 -14.104 -20.409 1.00 9.15 99 LEU A O 1
ATOM 775 N N . ALA A 1 100 ? -8.375 -13.180 -22.072 1.00 10.21 100 ALA A N 1
ATOM 776 C CA . ALA A 1 100 ? -8.076 -14.275 -22.990 1.00 13.25 100 ALA A CA 1
ATOM 777 C C . ALA A 1 100 ? -6.586 -14.367 -23.286 1.00 12.65 100 ALA A C 1
ATOM 778 O O . ALA A 1 100 ? -6.056 -15.469 -23.469 1.00 10.16 100 ALA A O 1
ATOM 780 N N . ALA A 1 101 ? -5.893 -13.228 -23.331 1.00 8.56 101 ALA A N 1
ATOM 781 C CA . ALA A 1 101 ? -4.458 -13.247 -23.591 1.00 9.86 101 ALA A CA 1
ATOM 782 C C . ALA A 1 101 ? -3.667 -13.696 -22.368 1.00 11.31 101 ALA A C 1
ATOM 783 O O . ALA A 1 101 ? -2.577 -14.262 -22.512 1.00 11.40 101 ALA A O 1
ATOM 785 N N . ALA A 1 102 ? -4.200 -13.467 -21.166 1.00 7.87 102 ALA A N 1
ATOM 786 C CA . ALA A 1 102 ? -3.507 -13.809 -19.929 1.00 8.12 102 ALA A CA 1
ATOM 787 C C . ALA A 1 102 ? -3.699 -15.257 -19.500 1.00 7.90 102 ALA A C 1
ATOM 788 O O . ALA A 1 102 ? -2.857 -15.781 -18.761 1.00 9.70 102 ALA A O 1
ATOM 790 N N . ILE A 1 103 ? -4.775 -15.915 -19.943 1.00 7.09 103 ILE A N 1
ATOM 791 C CA . ILE A 1 103 ? -5.041 -17.283 -19.491 1.00 5.89 103 ILE A CA 1
ATOM 792 C C . ILE A 1 103 ? -3.923 -18.246 -19.874 1.00 8.05 103 ILE A C 1
ATOM 793 O O . ILE A 1 103 ? -3.448 -18.984 -18.995 1.00 11.03 103 ILE A O 1
ATOM 798 N N . PRO A 1 104 ? -3.455 -18.300 -21.128 1.00 8.06 104 PRO A N 1
ATOM 799 C CA . PRO A 1 104 ? -2.335 -19.207 -21.430 1.00 11.21 104 PRO A CA 1
ATOM 800 C C . PRO A 1 104 ? -1.051 -18.830 -20.716 1.00 11.90 104 PRO A C 1
ATOM 801 O O . PRO A 1 104 ? -0.241 -19.714 -20.409 1.00 8.81 104 PRO A O 1
ATOM 805 N N . ILE A 1 105 ? -0.838 -17.542 -20.442 1.00 9.11 105 ILE A N 1
ATOM 806 C CA . ILE A 1 105 ? 0.344 -17.128 -19.692 1.00 8.04 105 ILE A CA 1
ATOM 807 C C . ILE A 1 105 ? 0.237 -17.584 -18.243 1.00 11.55 105 ILE A C 1
ATOM 808 O O . ILE A 1 105 ? 1.179 -18.155 -17.681 1.00 6.54 105 ILE A O 1
ATOM 813 N N . GLY A 1 106 ? -0.915 -17.338 -17.617 1.00 7.87 106 GLY A N 1
ATOM 814 C CA . GLY A 1 106 ? -1.088 -17.725 -16.227 1.00 9.84 106 GLY A CA 1
ATOM 815 C C . GLY A 1 106 ? -1.076 -19.228 -16.028 1.00 10.24 106 GLY A C 1
ATOM 816 O O . GLY A 1 106 ? -0.586 -19.724 -15.009 1.00 8.14 106 GLY A O 1
ATOM 817 N N . ASP A 1 107 ? -1.616 -19.974 -16.994 1.00 10.98 107 ASP A N 1
ATOM 818 C CA . ASP A 1 107 ? -1.589 -21.430 -16.903 1.00 14.00 107 ASP A CA 1
ATOM 819 C C . ASP A 1 107 ? -0.161 -21.957 -16.950 1.00 12.98 107 ASP A C 1
ATOM 820 O O . ASP A 1 107 ? 0.178 -22.921 -16.252 1.00 10.69 107 ASP A O 1
ATOM 825 N N . SER A 1 108 ? 0.694 -21.334 -17.764 1.00 12.08 108 SER A N 1
ATOM 826 C CA . SER A 1 108 ? 2.079 -21.782 -17.868 1.00 10.51 108 SER A CA 1
ATOM 827 C C . SER A 1 108 ? 2.862 -21.495 -16.593 1.00 10.61 108 SER A C 1
ATOM 828 O O . SER A 1 108 ? 3.771 -22.256 -16.243 1.00 8.61 108 SER A O 1
ATOM 831 N N . VAL A 1 109 ? 2.531 -20.409 -15.891 1.00 10.12 109 VAL A N 1
ATOM 832 C CA . VAL A 1 109 ? 3.207 -20.111 -14.632 1.00 12.50 109 VAL A CA 1
ATOM 833 C C . VAL A 1 109 ? 2.823 -21.132 -13.569 1.00 9.16 109 VAL A C 1
ATOM 834 O O . VAL A 1 109 ? 3.676 -21.611 -12.811 1.00 10.57 109 VAL A O 1
ATOM 838 N N . ASP A 1 110 ? 1.537 -21.485 -13.499 1.00 13.55 110 ASP A N 1
ATOM 839 C CA . ASP A 1 110 ? 1.104 -22.533 -12.579 1.00 12.06 110 ASP A CA 1
ATOM 840 C C . ASP A 1 110 ? 1.759 -23.865 -12.917 1.00 16.89 110 ASP A C 1
ATOM 841 O O . ASP A 1 110 ? 2.154 -24.619 -12.020 1.00 19.31 110 ASP A O 1
ATOM 846 N N . GLU A 1 111 ? 1.881 -24.167 -14.212 1.00 15.29 111 GLU A N 1
ATOM 847 C CA . GLU A 1 111 ? 2.457 -25.438 -14.637 1.00 16.82 111 GLU A CA 1
ATOM 848 C C . GLU A 1 111 ? 3.926 -25.552 -14.246 1.00 20.43 111 GLU A C 1
ATOM 849 O O . GLU A 1 111 ? 4.421 -26.663 -14.022 1.00 16.94 111 GLU A O 1
ATOM 855 N N . GLU A 1 112 ? 4.631 -24.422 -14.142 1.00 15.55 112 GLU A N 1
ATOM 856 C CA . GLU A 1 112 ? 6.026 -24.453 -13.714 1.00 18.72 112 GLU A CA 1
ATOM 857 C C . GLU A 1 112 ? 6.178 -25.076 -12.334 1.00 17.56 112 GLU A C 1
ATOM 858 O O . GLU A 1 112 ? 7.172 -25.762 -12.070 1.00 17.88 112 GLU A O 1
ATOM 864 N N . PHE A 1 113 ? 5.208 -24.856 -11.447 1.00 14.34 113 PHE A N 1
ATOM 865 C CA . PHE A 1 113 ? 5.234 -25.406 -10.098 1.00 18.90 113 PHE A CA 1
ATOM 866 C C . PHE A 1 113 ? 4.437 -26.699 -9.981 1.00 20.34 113 PHE A C 1
ATOM 867 O O . PHE A 1 113 ? 4.913 -27.668 -9.384 1.00 20.87 113 PHE A O 1
ATOM 875 N N . LEU A 1 114 ? 3.227 -26.731 -10.546 1.00 17.44 114 LEU A N 1
ATOM 876 C CA . LEU A 1 114 ? 2.407 -27.935 -10.468 1.00 23.91 114 LEU A CA 1
ATOM 877 C C . LEU A 1 114 ? 2.965 -29.058 -11.332 1.00 23.59 114 LEU A C 1
ATOM 878 O O . LEU A 1 114 ? 2.792 -30.236 -11.000 1.00 23.85 114 LEU A O 1
ATOM 883 N N . GLY A 1 115 ? 3.633 -28.718 -12.437 1.00 21.94 115 GLY A N 1
ATOM 884 C CA . GLY A 1 115 ? 4.218 -29.734 -13.296 1.00 22.19 115 GLY A CA 1
ATOM 885 C C . GLY A 1 115 ? 5.315 -30.539 -12.633 1.00 24.42 115 GLY A C 1
ATOM 886 O O . GLY A 1 115 ? 5.659 -31.621 -13.119 1.00 25.72 115 GLY A O 1
ATOM 887 N N . ARG A 1 116 ? 5.876 -30.035 -11.534 1.00 22.25 116 ARG A N 1
ATOM 888 C CA . ARG A 1 116 ? 6.860 -30.785 -10.766 1.00 24.49 116 ARG A CA 1
ATOM 889 C C . ARG A 1 116 ? 6.227 -31.873 -9.909 1.00 17.61 116 ARG A C 1
ATOM 890 O O . ARG A 1 116 ? 6.957 -32.664 -9.302 1.00 18.15 116 ARG A O 1
ATOM 898 N N . LEU A 1 117 ? 4.900 -31.931 -9.847 1.00 15.92 117 LEU A N 1
ATOM 899 C CA . LEU A 1 117 ? 4.179 -32.966 -9.126 1.00 17.96 117 LEU A CA 1
ATOM 900 C C . LEU A 1 117 ? 3.490 -33.902 -10.111 1.00 20.37 117 LEU A C 1
ATOM 901 O O . LEU A 1 117 ? 3.058 -33.486 -11.189 1.00 16.83 117 LEU A O 1
ATOM 906 N N . SER A 1 118 ? 3.390 -35.171 -9.728 1.00 17.91 118 SER A N 1
ATOM 907 C CA . SER A 1 118 ? 2.642 -36.126 -10.527 1.00 18.95 118 SER A CA 1
ATOM 908 C C . SER A 1 118 ? 1.144 -35.844 -10.415 1.00 14.85 118 SER A C 1
ATOM 909 O O . SER A 1 118 ? 0.693 -35.037 -9.597 1.00 16.57 118 SER A O 1
ATOM 912 N N . ALA A 1 119 ? 0.367 -36.523 -11.263 1.00 13.16 119 ALA A N 1
ATOM 913 C CA . ALA A 1 119 ? -1.081 -36.345 -11.237 1.00 17.31 119 ALA A CA 1
ATOM 914 C C . ALA A 1 119 ? -1.661 -36.753 -9.889 1.00 21.75 119 ALA A C 1
ATOM 915 O O . ALA A 1 119 ? -2.578 -36.101 -9.375 1.00 13.41 119 ALA A O 1
ATOM 917 N N . GLU A 1 120 ? -1.136 -37.829 -9.299 1.00 10.82 120 GLU A N 1
ATOM 918 C CA . GLU A 1 120 ? -1.590 -38.239 -7.974 1.00 10.80 120 GLU A CA 1
ATOM 919 C C . GLU A 1 120 ? -1.158 -37.237 -6.911 1.00 15.14 120 GLU A C 1
ATOM 920 O O . GLU A 1 120 ? -1.908 -36.962 -5.968 1.00 15.55 120 GLU A O 1
ATOM 926 N N . GLU A 1 121 ? 0.048 -36.681 -7.048 1.00 12.43 121 GLU A N 1
ATOM 927 C CA . GLU A 1 121 ? 0.514 -35.685 -6.089 1.00 19.39 121 GLU A CA 1
ATOM 928 C C . GLU A 1 121 ? -0.263 -34.380 -6.213 1.00 17.04 121 GLU A C 1
ATOM 929 O O . GLU A 1 121 ? -0.492 -33.700 -5.206 1.00 15.37 121 GLU A O 1
ATOM 935 N N . GLN A 1 122 ? -0.676 -34.017 -7.429 1.00 13.23 122 GLN A N 1
ATOM 936 C CA . GLN A 1 122 ? -1.475 -32.809 -7.611 1.00 16.59 122 GLN A CA 1
ATOM 937 C C . GLN A 1 122 ? -2.870 -32.980 -7.023 1.00 20.17 122 GLN A C 1
ATOM 938 O O . GLN A 1 122 ? -3.350 -32.119 -6.276 1.00 26.13 122 GLN A O 1
ATOM 944 N N . GLU A 1 123 ? -3.539 -34.086 -7.358 1.00 20.03 123 GLU A N 1
ATOM 945 C CA . GLU A 1 123 ? -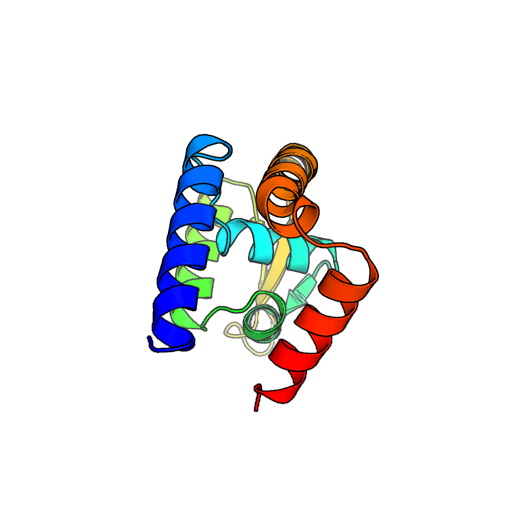4.874 -34.341 -6.827 1.00 24.75 123 GLU A CA 1
ATOM 946 C C . GLU A 1 123 ? -4.865 -34.438 -5.309 1.00 32.02 123 GLU A C 1
ATOM 947 O O . GLU A 1 123 ? -5.829 -34.023 -4.654 1.00 30.67 123 GLU A O 1
ATOM 953 N N . LEU A 1 124 ? -3.790 -34.975 -4.734 1.00 24.85 124 LEU A N 1
ATOM 954 C CA . LEU A 1 124 ? -3.718 -35.109 -3.286 1.00 31.12 124 LEU A CA 1
ATOM 955 C C . LEU A 1 124 ? -3.384 -33.775 -2.628 1.00 24.68 124 LEU A C 1
ATOM 956 O O . LEU A 1 124 ? -3.907 -33.468 -1.551 1.00 22.58 124 LEU A O 1
ATOM 961 N N . PHE A 1 125 ? -2.507 -32.979 -3.249 1.00 20.46 125 PHE A N 1
ATOM 962 C CA . PHE A 1 125 ? -2.203 -31.654 -2.715 1.00 22.08 125 PHE A CA 1
ATOM 963 C C . PHE A 1 125 ? -3.465 -30.810 -2.601 1.00 26.66 125 PHE A C 1
ATOM 964 O O . PHE A 1 125 ? -3.616 -30.026 -1.657 1.00 21.37 125 PHE A O 1
ATOM 972 N N . MET A 1 126 ? -4.384 -30.960 -3.557 1.00 23.12 126 MET A N 1
ATOM 973 C CA . MET A 1 126 ? -5.665 -30.271 -3.474 1.00 23.08 126 MET A CA 1
ATOM 974 C C . MET A 1 126 ? -6.506 -30.796 -2.318 1.00 21.34 126 MET A C 1
ATOM 975 O O . MET A 1 126 ? -7.285 -30.041 -1.725 1.00 20.05 126 MET A O 1
ATOM 980 N N . GLN A 1 127 ? -6.358 -32.080 -1.981 1.00 19.28 127 GLN A N 1
ATOM 981 C CA . GLN A 1 127 ? -7.123 -32.652 -0.878 1.00 21.89 127 GLN A CA 1
ATOM 982 C C . GLN A 1 127 ? -6.641 -32.121 0.465 1.00 24.03 127 GLN A C 1
ATOM 983 O O . GLN A 1 127 ? -7.450 -31.860 1.363 1.00 19.66 127 GLN A O 1
ATOM 989 N N . LEU A 1 128 ? -5.325 -31.955 0.623 1.00 19.78 128 LEU A N 1
ATOM 990 C CA . LEU A 1 128 ? -4.789 -31.477 1.893 1.00 22.46 128 LEU A CA 1
ATOM 991 C C . LEU A 1 128 ? -5.116 -30.006 2.115 1.00 24.97 128 LEU A C 1
ATOM 992 O O . LEU A 1 128 ? -5.429 -29.598 3.240 1.00 18.70 128 LEU A O 1
ATOM 997 N N . VAL A 1 129 ? -5.047 -29.194 1.058 1.00 19.39 129 VAL A N 1
ATOM 998 C CA . VAL A 1 129 ? -5.394 -27.781 1.182 1.00 23.85 129 VAL A CA 1
ATOM 999 C C . VAL A 1 129 ? -6.865 -27.626 1.545 1.00 26.36 129 VAL A C 1
ATOM 1000 O O . VAL A 1 129 ? -7.230 -26.799 2.390 1.00 26.50 129 VAL A O 1
ATOM 1004 N N . ARG A 1 130 ? -7.732 -28.427 0.920 1.00 23.20 130 ARG A N 1
ATOM 1005 C CA . ARG A 1 130 ? -9.153 -28.380 1.247 1.00 29.66 130 ARG A CA 1
ATOM 1006 C C . ARG A 1 130 ? -9.421 -28.882 2.659 1.00 30.19 130 ARG A C 1
ATOM 1007 O O . ARG A 1 130 ? -10.345 -28.397 3.323 1.00 24.91 130 ARG A O 1
ATOM 1015 N N . LYS A 1 131 ? -8.629 -29.845 3.136 1.00 26.49 131 LYS A N 1
ATOM 1016 C CA . LYS A 1 131 ? -8.833 -30.376 4.479 1.00 23.81 131 LYS A CA 1
ATOM 1017 C C . LYS A 1 131 ? -8.437 -29.368 5.550 1.00 17.81 131 LYS A C 1
ATOM 1018 O O . LYS A 1 131 ? -8.989 -29.392 6.656 1.00 28.07 131 LYS A O 1
ATOM 1024 N N . MET A 1 132 ? -7.491 -28.478 5.245 1.00 20.10 132 MET A N 1
ATOM 1025 C CA . MET A 1 132 ? -7.048 -27.483 6.212 1.00 21.58 132 MET A CA 1
ATOM 1026 C C . MET A 1 132 ? -7.977 -26.280 6.293 1.00 26.04 132 MET A C 1
ATOM 1027 O O . MET A 1 132 ? -7.930 -25.544 7.285 1.00 25.41 132 MET A O 1
ATOM 1032 N N . MET A 1 133 ? -8.816 -26.066 5.284 1.00 25.65 133 MET A N 1
ATOM 1033 C CA . MET A 1 133 ? -9.629 -24.863 5.217 1.00 33.11 133 MET A CA 1
ATOM 1034 C C . MET A 1 133 ? -10.840 -24.967 6.140 1.00 36.77 133 MET A C 1
ATOM 1035 O O . MET A 1 133 ? -11.307 -26.057 6.483 1.00 32.61 133 MET A O 1
ATOM 1040 N N . ASN A 1 134 ? -11.346 -23.805 6.541 1.00 37.03 134 ASN A N 1
ATOM 1041 C CA . ASN A 1 134 ? -12.517 -23.729 7.407 1.00 40.01 134 ASN A CA 1
ATOM 1042 C C . ASN A 1 134 ? -13.796 -23.983 6.617 1.00 36.35 134 ASN A C 1
ATOM 1043 O O . ASN A 1 134 ? -14.459 -25.004 6.802 1.00 56.50 134 ASN A O 1
#

Solvent-accessible surface area: 9068 Å² total; per-residue (Å²): 158,158,74,143,91,86,62,170,92,76,128,126,98,27,56,58,73,7,123,132,66,21,97,115,8,72,35,66,41,24,34,0,0,86,11,1,39,117,124,91,17,8,38,16,89,49,0,35,141,52,3,133,24,77,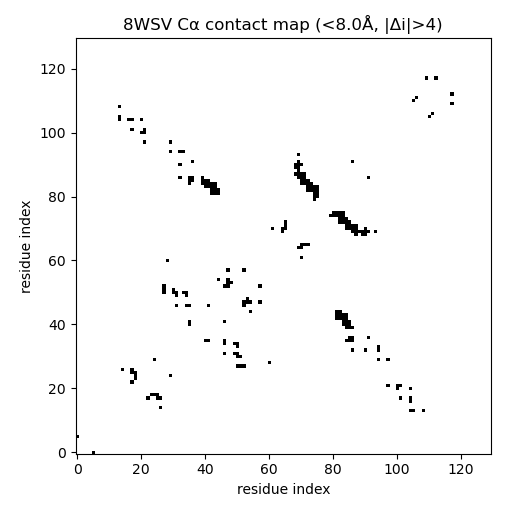151,80,67,0,32,116,12,0,43,41,1,65,135,131,39,9,4,105,34,82,86,35,103,99,37,133,203,89,66,50,0,57,21,34,70,94,0,88,125,55,6,64,68,5,54,78,63,1,76,56,0,47,106,60,29,73,39,174,64,55,74,134,89,55,105,80,79,100,89,89,56,131,176,112,125,201